Protein AF-A0A2N5Y2S4-F1 (afdb_monomer_lite)

Sequence (162 aa):
MVWESKPMGKRLGNALLLFVLGATTNAGAQYDIETRLATCATLDWSDAVHQSYPDIDEVCQGVYEKDGVLYAQVQVEVIRVVGNRLTIRTVHRDGSTGHQASVRTSSNWRVTIEGRQYPVGELVGGQILTVYVPEDRFVFAREGVAGKNAGGDAAEQSAVEQ

Organism: NCBI:txid1905677

Structure (mmCIF, N/CA/C/O backbone):
data_AF-A0A2N5Y2S4-F1
#
_entry.id   AF-A0A2N5Y2S4-F1
#
loop_
_atom_site.group_PDB
_atom_site.id
_atom_site.type_symbol
_atom_site.label_atom_id
_atom_site.label_alt_id
_atom_site.label_comp_id
_atom_site.label_asym_id
_atom_site.label_entity_id
_atom_site.label_seq_id
_atom_site.pdbx_PDB_ins_code
_atom_site.Cartn_x
_atom_site.Cartn_y
_atom_site.Cartn_z
_atom_site.occupancy
_atom_site.B_iso_or_equiv
_atom_site.auth_seq_id
_atom_site.auth_comp_id
_atom_site.auth_asym_id
_atom_site.auth_atom_id
_atom_site.pdbx_PDB_model_num
ATOM 1 N N . MET A 1 1 ? 53.533 -4.554 46.041 1.00 45.91 1 MET A N 1
ATOM 2 C CA . MET A 1 1 ? 54.015 -5.826 46.614 1.00 45.91 1 MET A CA 1
ATOM 3 C C . MET A 1 1 ? 54.920 -6.472 45.585 1.00 45.91 1 MET A C 1
ATOM 5 O O . MET A 1 1 ? 54.468 -6.753 44.486 1.00 45.91 1 MET A O 1
ATOM 9 N N . VAL A 1 2 ? 56.204 -6.573 45.919 1.00 51.06 2 VAL A N 1
ATOM 10 C CA . VAL A 1 2 ? 57.234 -7.312 45.181 1.00 51.06 2 VAL A CA 1
ATOM 11 C C . VAL A 1 2 ? 57.273 -8.718 45.772 1.00 51.06 2 VAL A C 1
ATOM 13 O O . VAL A 1 2 ? 57.348 -8.841 46.992 1.00 51.06 2 VAL A O 1
ATOM 16 N N . TRP A 1 3 ? 57.208 -9.743 44.925 1.00 38.22 3 TRP A N 1
ATOM 17 C CA . TRP A 1 3 ? 57.622 -11.119 45.230 1.00 38.22 3 TRP A CA 1
ATOM 18 C C . TRP A 1 3 ? 57.752 -11.849 43.882 1.00 38.22 3 TRP A C 1
ATOM 20 O O . TRP A 1 3 ? 56.764 -12.012 43.177 1.00 38.22 3 TRP A O 1
ATOM 30 N N . GLU A 1 4 ? 58.934 -11.952 43.279 1.00 43.78 4 GLU A N 1
ATOM 31 C CA . GLU A 1 4 ? 60.097 -12.793 43.606 1.00 43.78 4 GLU A CA 1
ATOM 32 C C . GLU A 1 4 ? 59.889 -14.273 43.230 1.00 43.78 4 GLU A C 1
ATOM 34 O O . GLU A 1 4 ? 59.249 -15.062 43.914 1.00 43.78 4 GLU A O 1
ATOM 39 N N . SER A 1 5 ? 60.436 -14.612 42.061 1.00 65.19 5 SER A N 1
ATOM 40 C CA . SER A 1 5 ? 60.569 -15.940 41.458 1.00 65.19 5 SER A CA 1
ATOM 41 C C . SER A 1 5 ? 61.670 -16.772 42.116 1.00 65.19 5 SER A C 1
ATOM 43 O O . SER A 1 5 ? 62.711 -16.192 42.428 1.00 65.19 5 SER A O 1
ATOM 45 N N . LYS A 1 6 ? 61.528 -18.112 42.173 1.00 58.03 6 LYS A N 1
ATOM 46 C CA . LYS A 1 6 ? 62.642 -19.101 42.178 1.00 58.03 6 LYS A CA 1
ATOM 47 C C . LYS A 1 6 ? 62.145 -20.573 42.063 1.00 58.03 6 LYS A C 1
ATOM 49 O O . LYS A 1 6 ? 60.938 -20.777 42.117 1.00 58.03 6 LYS A O 1
ATOM 54 N N . PRO A 1 7 ? 63.019 -21.575 41.782 1.00 68.25 7 PRO A N 1
ATOM 55 C CA . PRO A 1 7 ? 62.937 -22.411 40.570 1.00 68.25 7 PRO A CA 1
ATOM 56 C C . PRO A 1 7 ? 63.130 -23.933 40.851 1.00 68.25 7 PRO A C 1
ATOM 58 O O . PRO A 1 7 ? 63.002 -24.368 41.987 1.00 68.25 7 PRO A O 1
ATOM 61 N N . MET A 1 8 ? 63.571 -24.685 39.822 1.00 46.84 8 MET A N 1
ATOM 62 C CA . MET A 1 8 ? 64.126 -26.067 39.795 1.00 46.84 8 MET A CA 1
ATOM 63 C C . MET A 1 8 ? 63.114 -27.198 39.526 1.00 46.84 8 MET A C 1
ATOM 65 O O . MET A 1 8 ? 62.037 -27.221 40.086 1.00 46.84 8 MET A O 1
ATOM 69 N N . GLY A 1 9 ? 63.400 -28.199 38.685 1.00 48.09 9 GLY A N 1
ATOM 70 C CA . GLY A 1 9 ? 64.622 -28.491 37.943 1.00 48.09 9 GLY A CA 1
ATOM 71 C C . GLY A 1 9 ? 64.502 -29.747 37.061 1.00 48.09 9 GLY A C 1
ATOM 72 O O . GLY A 1 9 ? 63.777 -30.679 37.376 1.00 48.09 9 GLY A O 1
ATOM 73 N N . LYS A 1 10 ? 65.251 -29.703 35.950 1.00 54.72 10 LYS A N 1
ATOM 74 C CA . LYS A 1 10 ? 65.977 -30.753 35.198 1.00 54.72 10 LYS A CA 1
ATOM 75 C C . LYS A 1 10 ? 65.550 -32.230 35.330 1.00 54.72 10 LYS A C 1
ATOM 77 O O . LYS A 1 10 ? 65.681 -32.802 36.406 1.00 54.72 10 LYS A O 1
ATOM 82 N N . ARG A 1 11 ? 65.377 -32.890 34.170 1.00 49.44 11 ARG A N 1
ATOM 83 C CA . ARG A 1 11 ? 66.186 -34.024 33.624 1.00 49.44 11 ARG A CA 1
ATOM 84 C C . ARG A 1 11 ? 65.518 -34.517 32.320 1.00 49.44 11 ARG A C 1
ATOM 86 O O . ARG A 1 11 ? 64.322 -34.743 32.306 1.00 49.44 11 ARG A O 1
ATOM 93 N N . LEU A 1 12 ? 66.179 -34.402 31.163 1.00 53.75 12 LEU A N 1
ATOM 94 C CA . LEU A 1 12 ? 66.982 -35.455 30.507 1.00 53.75 12 LEU A CA 1
ATOM 95 C C . LEU A 1 12 ? 66.202 -36.760 30.279 1.00 53.75 12 LEU A C 1
ATOM 97 O O . LEU A 1 12 ? 66.004 -37.530 31.210 1.00 53.75 12 LEU A O 1
ATOM 101 N N . GLY A 1 13 ? 65.832 -37.021 29.023 1.00 47.19 13 GLY A N 1
ATOM 102 C CA . GLY A 1 13 ? 65.205 -38.274 28.607 1.00 47.19 13 GLY A CA 1
ATOM 103 C C . GLY A 1 13 ? 64.938 -38.297 27.107 1.00 47.19 13 GLY A C 1
ATOM 104 O O . GLY A 1 13 ? 63.882 -37.890 26.648 1.00 47.19 13 GLY A O 1
ATOM 105 N N . ASN A 1 14 ? 65.947 -38.727 26.362 1.00 48.34 14 ASN A N 1
ATOM 106 C CA . ASN A 1 14 ? 65.979 -38.892 24.917 1.00 48.34 14 ASN A CA 1
ATOM 107 C C . ASN A 1 14 ? 64.951 -39.954 24.469 1.00 48.34 14 ASN A C 1
ATOM 109 O O . ASN A 1 14 ? 65.102 -41.119 24.829 1.00 48.34 14 ASN A O 1
ATOM 113 N N . ALA A 1 15 ? 63.942 -39.586 23.678 1.00 52.00 15 ALA A N 1
ATOM 114 C CA . ALA A 1 15 ? 63.114 -40.547 22.948 1.00 52.00 15 ALA A CA 1
ATOM 115 C C . ALA A 1 15 ? 62.655 -39.932 21.623 1.00 52.00 15 ALA A C 1
ATOM 117 O O . ALA A 1 15 ? 61.725 -39.133 21.547 1.00 52.00 15 ALA A O 1
ATOM 118 N N . LEU A 1 16 ? 63.386 -40.316 20.583 1.00 54.50 16 LEU A N 1
ATOM 119 C CA . LEU A 1 16 ? 63.055 -40.151 19.182 1.00 54.50 16 LEU A CA 1
ATOM 120 C C . LEU A 1 16 ? 61.689 -40.812 18.915 1.00 54.50 16 LEU A C 1
ATOM 122 O O . LEU A 1 16 ? 61.594 -42.035 18.864 1.00 54.50 16 LEU A O 1
ATOM 126 N N . LEU A 1 17 ? 60.637 -40.015 18.746 1.00 50.56 17 LEU A N 1
ATOM 127 C CA . LEU A 1 17 ? 59.364 -40.463 18.184 1.00 50.56 17 LEU A CA 1
ATOM 128 C C . LEU A 1 17 ? 59.015 -39.527 17.028 1.00 50.56 17 LEU A C 1
ATOM 130 O O . LEU A 1 17 ? 58.491 -38.431 17.209 1.00 50.56 17 LEU A O 1
ATOM 134 N N . LEU A 1 18 ? 59.383 -39.980 15.828 1.00 54.78 18 LEU A N 1
ATOM 135 C CA . LEU A 1 18 ? 58.898 -39.487 14.543 1.00 54.78 18 LEU A CA 1
ATOM 136 C C . LEU A 1 18 ? 57.371 -39.641 14.507 1.00 54.78 18 LEU A C 1
ATOM 138 O O . LEU A 1 18 ? 56.854 -40.678 14.102 1.00 54.78 18 LEU A O 1
ATOM 142 N N . PHE A 1 19 ? 56.646 -38.610 14.935 1.00 47.69 19 PHE A N 1
ATOM 143 C CA . PHE A 1 19 ? 55.249 -38.441 14.557 1.00 47.69 19 PHE A CA 1
ATOM 144 C C . PHE A 1 19 ? 55.227 -37.684 13.232 1.00 47.69 19 PHE A C 1
ATOM 146 O O . PHE A 1 19 ? 55.530 -36.493 13.168 1.00 47.69 19 PHE A O 1
ATOM 153 N N . VAL A 1 20 ? 54.917 -38.408 12.158 1.00 54.00 20 VAL A N 1
ATOM 154 C CA .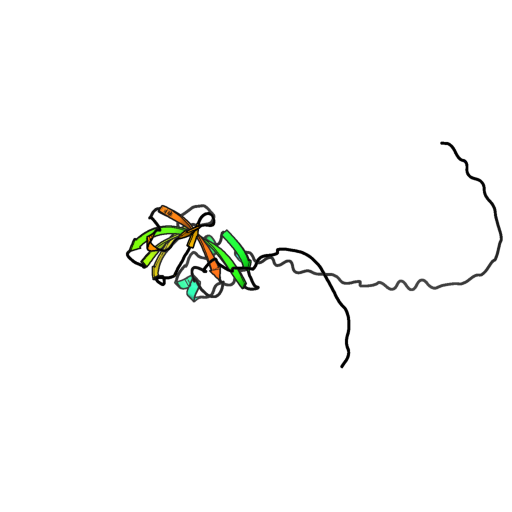 VAL A 1 20 ? 54.557 -37.827 10.865 1.00 54.00 20 VAL A CA 1
ATOM 155 C C . VAL A 1 20 ? 53.410 -36.851 11.126 1.00 54.00 20 VAL A C 1
ATOM 157 O O . VAL A 1 20 ? 52.315 -37.277 11.493 1.00 54.00 20 VAL A O 1
ATOM 160 N N . LEU A 1 21 ? 53.654 -35.544 10.967 1.00 55.53 21 LEU A N 1
ATOM 161 C CA . LEU A 1 21 ? 52.575 -34.572 10.834 1.00 55.53 21 LEU A CA 1
ATOM 162 C C . LEU A 1 21 ? 51.866 -34.882 9.516 1.00 55.53 21 LEU A C 1
ATOM 164 O O . LEU A 1 21 ? 52.205 -34.346 8.463 1.00 55.53 21 LEU A O 1
ATOM 168 N N . GLY A 1 22 ? 50.883 -35.777 9.570 1.00 46.44 22 GLY A N 1
ATOM 169 C CA . GLY A 1 22 ? 49.802 -35.752 8.607 1.00 46.44 22 GLY A CA 1
ATOM 170 C C . GLY A 1 22 ? 49.129 -34.401 8.776 1.00 46.44 22 GLY A C 1
ATOM 171 O O . GLY A 1 22 ? 48.377 -34.202 9.726 1.00 46.44 22 GLY A O 1
ATOM 172 N N . ALA A 1 23 ? 49.445 -33.451 7.897 1.00 52.22 23 ALA A N 1
ATOM 173 C CA . ALA A 1 23 ? 48.623 -32.273 7.713 1.00 52.22 23 ALA A CA 1
ATOM 174 C C . ALA A 1 23 ? 47.272 -32.775 7.196 1.00 52.22 23 ALA A C 1
ATOM 176 O O . ALA A 1 23 ? 47.047 -32.872 5.993 1.00 52.22 23 ALA A O 1
ATOM 177 N N . THR A 1 24 ? 46.374 -33.160 8.103 1.00 52.47 24 THR A N 1
ATOM 178 C CA . THR A 1 24 ? 44.960 -33.207 7.772 1.00 52.47 24 THR A CA 1
ATOM 179 C C . THR A 1 24 ? 44.591 -31.760 7.511 1.00 52.47 24 THR A C 1
ATOM 181 O O . THR A 1 24 ? 44.386 -30.977 8.440 1.00 52.47 24 THR A O 1
ATOM 184 N N . THR A 1 25 ? 44.593 -31.380 6.235 1.00 51.12 25 THR A N 1
ATOM 185 C CA . THR A 1 25 ? 43.847 -30.225 5.762 1.00 51.12 25 THR A CA 1
ATOM 186 C C . THR A 1 25 ? 42.409 -30.488 6.170 1.00 51.12 25 THR A C 1
ATOM 188 O O . THR A 1 25 ? 41.657 -31.157 5.463 1.00 51.12 25 THR A O 1
ATOM 191 N N . ASN A 1 26 ? 42.041 -30.034 7.364 1.00 54.88 26 ASN A N 1
ATOM 192 C CA . ASN A 1 26 ? 40.652 -29.845 7.698 1.00 54.88 26 ASN A CA 1
ATOM 193 C C . ASN A 1 26 ? 40.160 -28.819 6.681 1.00 54.88 26 ASN A C 1
ATOM 195 O O . ASN A 1 26 ? 40.366 -27.618 6.843 1.00 54.88 26 ASN A O 1
ATOM 199 N N . ALA A 1 27 ? 39.540 -29.315 5.612 1.00 58.56 27 ALA A N 1
ATOM 200 C CA . ALA A 1 27 ? 38.514 -28.597 4.882 1.00 58.56 27 ALA A CA 1
ATOM 201 C C . ALA A 1 27 ? 37.348 -28.396 5.863 1.00 58.56 27 ALA A C 1
ATOM 203 O O . ALA A 1 27 ? 36.323 -29.069 5.813 1.00 58.56 27 ALA A O 1
ATOM 204 N N . GLY A 1 28 ? 37.574 -27.542 6.860 1.00 49.53 28 GLY A N 1
ATOM 205 C CA . GLY A 1 28 ? 36.570 -27.108 7.806 1.00 49.53 28 GLY A CA 1
ATOM 206 C C . GLY A 1 28 ? 35.715 -26.077 7.100 1.00 49.53 28 GLY A C 1
ATOM 207 O O . GLY A 1 28 ? 36.114 -24.923 7.023 1.00 49.53 28 GLY A O 1
ATOM 208 N N . ALA A 1 29 ? 34.601 -26.552 6.541 1.00 49.03 29 ALA A N 1
ATOM 209 C CA . ALA A 1 29 ? 33.394 -25.811 6.190 1.00 49.03 29 ALA A CA 1
ATOM 210 C C . ALA A 1 29 ? 33.612 -24.357 5.725 1.00 49.03 29 ALA A C 1
ATOM 212 O O . ALA A 1 29 ? 33.644 -23.425 6.530 1.00 49.03 29 ALA A O 1
ATOM 213 N N . GLN A 1 30 ? 33.642 -24.148 4.405 1.00 47.22 30 GLN A N 1
ATOM 214 C CA . GLN A 1 30 ? 33.169 -22.880 3.850 1.00 47.22 30 GLN A CA 1
ATOM 215 C C . GLN A 1 30 ? 31.682 -22.763 4.198 1.00 47.22 30 GLN A C 1
ATOM 217 O O . GLN A 1 30 ? 30.826 -23.331 3.526 1.00 47.22 30 GLN A O 1
ATOM 222 N N . TYR A 1 31 ? 31.387 -22.069 5.292 1.00 45.03 31 TYR A N 1
ATOM 223 C CA . TYR A 1 31 ? 30.066 -21.521 5.552 1.00 45.03 31 TYR A CA 1
ATOM 224 C C . TYR A 1 31 ? 29.830 -20.407 4.526 1.00 45.03 31 TYR A C 1
ATOM 226 O O . TYR A 1 31 ? 30.155 -19.251 4.779 1.00 45.03 31 TYR A O 1
ATOM 234 N N . ASP A 1 32 ? 29.308 -20.753 3.350 1.00 49.56 32 ASP A N 1
ATOM 235 C CA . ASP A 1 32 ? 28.706 -19.774 2.442 1.00 49.56 32 ASP A CA 1
ATOM 236 C C . ASP A 1 32 ? 27.283 -19.498 2.946 1.00 49.56 32 ASP A C 1
ATOM 238 O O . ASP A 1 32 ? 26.295 -20.014 2.433 1.00 49.56 32 ASP A O 1
ATOM 242 N N . ILE A 1 33 ? 27.186 -18.774 4.066 1.00 52.44 33 ILE A N 1
ATOM 243 C CA . ILE A 1 33 ? 25.911 -18.265 4.574 1.00 52.44 33 ILE A CA 1
ATOM 244 C C . ILE A 1 33 ? 25.603 -17.000 3.774 1.00 52.44 33 ILE A C 1
ATOM 246 O O . ILE A 1 33 ? 25.904 -15.877 4.176 1.00 52.44 33 ILE A O 1
ATOM 250 N N . GLU A 1 34 ? 25.030 -17.188 2.589 1.00 49.25 34 GLU A N 1
ATOM 251 C CA . GLU A 1 34 ? 23.575 -17.100 2.467 1.00 49.25 34 GLU A CA 1
ATOM 252 C C . GLU A 1 34 ? 22.927 -16.064 3.399 1.00 49.25 34 GLU A C 1
ATOM 254 O O . GLU A 1 34 ? 21.960 -16.334 4.096 1.00 49.25 34 GLU A O 1
ATOM 259 N N . THR A 1 35 ? 23.445 -14.837 3.407 1.00 51.09 35 THR A N 1
ATOM 260 C CA . THR A 1 35 ? 22.663 -13.688 3.859 1.00 51.09 35 THR A CA 1
ATOM 261 C C . THR A 1 35 ? 22.041 -13.063 2.617 1.00 51.09 35 THR A C 1
ATOM 263 O O . THR A 1 35 ? 22.299 -11.909 2.281 1.00 51.09 35 THR A O 1
ATOM 266 N N . ARG A 1 36 ? 21.225 -13.838 1.883 1.00 56.56 36 ARG A N 1
ATOM 267 C CA . ARG A 1 36 ? 20.243 -13.242 0.969 1.00 56.56 36 ARG A CA 1
ATOM 268 C C . ARG A 1 36 ? 19.175 -12.600 1.850 1.00 56.56 36 ARG A C 1
ATOM 270 O O . ARG A 1 36 ? 18.101 -13.158 2.036 1.00 56.56 36 ARG A O 1
ATOM 277 N N . LEU A 1 37 ? 19.512 -11.472 2.476 1.00 62.50 37 LEU A N 1
ATOM 278 C CA . LEU A 1 37 ? 18.516 -10.647 3.141 1.00 62.50 37 LEU A CA 1
ATOM 279 C C . LEU A 1 37 ? 17.475 -10.323 2.081 1.00 62.50 37 LEU A C 1
ATOM 281 O O . LEU A 1 37 ? 17.833 -9.816 1.015 1.00 62.50 37 LEU A O 1
ATOM 285 N N . ALA A 1 38 ? 16.219 -10.668 2.346 1.00 74.00 38 ALA A N 1
ATOM 286 C CA . ALA A 1 38 ? 15.143 -10.286 1.458 1.00 74.00 38 ALA A CA 1
ATOM 287 C C . ALA A 1 38 ? 15.185 -8.758 1.320 1.00 74.00 38 ALA A C 1
ATOM 289 O O . ALA A 1 38 ? 15.131 -8.019 2.303 1.00 74.00 38 ALA A O 1
ATOM 290 N N . THR A 1 39 ? 15.366 -8.287 0.095 1.00 83.88 39 THR A N 1
ATOM 291 C CA . THR A 1 39 ? 15.310 -6.872 -0.258 1.00 83.88 39 THR A CA 1
ATOM 292 C C . THR A 1 39 ? 14.201 -6.678 -1.274 1.00 83.88 39 THR A C 1
ATOM 294 O O . THR A 1 39 ? 13.763 -7.629 -1.915 1.00 83.88 39 THR A O 1
ATOM 297 N N . CYS A 1 40 ? 13.778 -5.434 -1.480 1.00 84.94 40 CYS A N 1
ATOM 298 C CA . CYS A 1 40 ? 12.805 -5.121 -2.522 1.00 84.94 40 CYS A CA 1
ATOM 299 C C . CYS A 1 40 ? 13.237 -5.613 -3.913 1.00 84.94 40 CYS A C 1
ATOM 301 O O . CYS A 1 40 ? 12.387 -5.931 -4.726 1.00 84.94 40 CYS A O 1
ATOM 303 N N . ALA A 1 41 ? 14.547 -5.704 -4.176 1.00 82.75 41 ALA A N 1
ATOM 304 C CA . ALA A 1 41 ? 15.083 -6.178 -5.451 1.00 82.75 41 ALA A CA 1
ATOM 305 C C . ALA A 1 41 ? 15.055 -7.709 -5.607 1.00 82.75 41 ALA A C 1
ATOM 307 O O . ALA A 1 41 ? 15.277 -8.207 -6.705 1.00 82.75 41 ALA A O 1
ATOM 308 N N . THR A 1 42 ? 14.849 -8.453 -4.517 1.00 80.44 42 THR A N 1
ATOM 309 C CA . THR A 1 42 ? 14.805 -9.924 -4.524 1.00 80.44 42 THR A CA 1
ATOM 310 C C . THR A 1 42 ? 13.397 -10.470 -4.316 1.00 80.44 42 THR A C 1
ATOM 312 O O . THR A 1 42 ? 13.243 -11.685 -4.259 1.00 80.44 42 THR A O 1
ATOM 315 N N . LEU A 1 43 ? 12.398 -9.602 -4.128 1.00 80.69 43 LEU A N 1
ATOM 316 C CA . LEU A 1 43 ? 11.005 -10.025 -4.057 1.00 80.69 43 LEU A CA 1
ATOM 317 C C . LEU A 1 43 ? 10.522 -10.402 -5.455 1.00 80.69 43 LEU A C 1
ATOM 319 O O . LEU A 1 43 ? 10.693 -9.634 -6.399 1.00 80.69 43 LEU A O 1
ATOM 323 N N . ASP A 1 44 ? 9.923 -11.582 -5.561 1.00 83.25 44 ASP A N 1
ATOM 324 C CA . ASP A 1 44 ? 9.289 -12.063 -6.783 1.00 83.25 44 ASP A CA 1
ATOM 325 C C . ASP A 1 44 ? 7.786 -11.798 -6.685 1.00 83.25 44 ASP A C 1
ATOM 327 O O . ASP A 1 44 ? 7.042 -12.512 -6.007 1.00 83.25 44 ASP A O 1
ATOM 331 N N . TRP A 1 45 ? 7.344 -10.693 -7.278 1.00 83.25 45 TRP A N 1
ATOM 332 C CA . TRP A 1 45 ? 5.949 -10.281 -7.219 1.00 83.25 45 TRP A CA 1
ATOM 333 C C . TRP A 1 45 ? 5.090 -11.124 -8.152 1.00 83.25 45 TRP A C 1
ATOM 335 O O . TRP A 1 45 ? 5.415 -11.330 -9.318 1.00 83.25 45 TRP A O 1
ATOM 345 N N . SER A 1 46 ? 3.920 -11.548 -7.674 1.00 84.38 46 SER A N 1
ATOM 346 C CA . SER A 1 46 ? 2.963 -12.216 -8.559 1.00 84.38 46 SER A CA 1
ATOM 347 C C . SER A 1 46 ? 2.476 -11.292 -9.687 1.00 84.38 46 SER A C 1
ATOM 349 O O . SER A 1 46 ? 2.267 -10.092 -9.487 1.00 84.38 46 SER A O 1
ATOM 351 N N . ASP A 1 47 ? 2.162 -11.871 -10.850 1.00 86.25 47 ASP A N 1
ATOM 352 C CA . ASP A 1 47 ? 1.580 -11.142 -11.990 1.00 86.25 47 ASP A CA 1
ATOM 353 C C . ASP A 1 47 ? 0.335 -10.327 -11.602 1.00 86.25 47 ASP A C 1
ATOM 355 O O . ASP A 1 47 ? 0.098 -9.237 -12.121 1.00 86.25 47 ASP A O 1
ATOM 359 N N . ALA A 1 48 ? -0.471 -10.837 -10.665 1.00 84.12 48 ALA A N 1
ATOM 360 C CA . ALA A 1 48 ? -1.664 -10.152 -10.176 1.00 84.12 48 ALA A CA 1
ATOM 361 C C . ALA A 1 48 ? -1.332 -8.838 -9.447 1.00 84.12 48 ALA A C 1
ATOM 363 O O . ALA A 1 48 ? -2.089 -7.864 -9.552 1.00 84.12 48 ALA A O 1
ATOM 364 N N . VAL A 1 49 ? -0.205 -8.800 -8.726 1.00 83.50 49 VAL A N 1
ATOM 365 C CA . VAL A 1 49 ? 0.296 -7.585 -8.074 1.00 83.50 49 VAL A CA 1
ATOM 366 C C . VAL A 1 49 ? 0.775 -6.598 -9.131 1.00 83.50 49 VAL A C 1
ATOM 368 O O . VAL A 1 49 ? 0.279 -5.476 -9.126 1.00 83.50 49 VAL A O 1
ATOM 371 N N . HIS A 1 50 ? 1.607 -7.012 -10.092 1.00 86.94 50 HIS A N 1
ATOM 372 C CA . HIS A 1 50 ? 2.060 -6.129 -11.177 1.00 86.94 50 HIS A CA 1
ATOM 373 C C . HIS A 1 50 ? 0.910 -5.566 -12.025 1.00 86.94 50 HIS A C 1
ATOM 375 O O . HIS A 1 50 ? 0.929 -4.399 -12.408 1.00 86.94 50 HIS A O 1
ATOM 381 N N . GLN A 1 51 ? -0.131 -6.355 -12.295 1.00 86.75 51 GLN A N 1
ATOM 382 C CA . GLN A 1 51 ? -1.302 -5.877 -13.040 1.00 86.75 51 GLN A CA 1
ATOM 383 C C . GLN A 1 51 ? -2.101 -4.818 -12.274 1.00 86.75 51 GLN A C 1
ATOM 385 O O . GLN A 1 51 ? -2.653 -3.899 -12.879 1.00 86.75 51 GLN A O 1
ATOM 390 N N . SER A 1 52 ? -2.189 -4.959 -10.951 1.00 82.88 52 SER A N 1
ATOM 391 C CA . SER A 1 52 ? -2.942 -4.037 -10.093 1.00 82.88 52 SER A CA 1
ATOM 392 C C . SER A 1 52 ? -2.119 -2.813 -9.681 1.00 82.88 52 SER A C 1
ATOM 394 O O . SER A 1 52 ? -2.685 -1.757 -9.410 1.00 82.88 52 SER A O 1
ATOM 396 N N . TYR A 1 53 ? -0.797 -2.972 -9.624 1.00 86.75 53 TYR A N 1
ATOM 397 C CA . TYR A 1 53 ? 0.189 -2.004 -9.157 1.00 86.75 53 TYR A CA 1
ATOM 398 C C . TYR A 1 53 ? 1.438 -2.121 -10.043 1.00 86.75 53 TYR A C 1
ATOM 400 O O . TYR A 1 53 ? 2.398 -2.804 -9.682 1.00 86.75 53 TYR A O 1
ATOM 408 N N . PRO A 1 54 ? 1.422 -1.489 -11.228 1.00 88.69 54 PRO A N 1
ATOM 409 C CA . PRO A 1 54 ? 2.515 -1.602 -12.193 1.00 88.69 54 PRO A CA 1
ATOM 410 C C . PRO A 1 54 ? 3.818 -0.956 -11.713 1.00 88.69 54 PRO A C 1
ATOM 412 O O . PRO A 1 54 ? 4.853 -1.191 -12.318 1.00 88.69 54 PRO A O 1
ATOM 415 N N . ASP A 1 55 ? 3.761 -0.155 -10.648 1.00 90.94 55 ASP A N 1
ATOM 416 C CA . ASP A 1 55 ? 4.883 0.546 -10.029 1.00 90.94 55 ASP A CA 1
ATOM 417 C C . ASP A 1 55 ? 5.322 -0.074 -8.684 1.00 90.94 55 ASP A C 1
ATOM 419 O O . ASP A 1 55 ? 5.857 0.611 -7.807 1.00 90.94 55 ASP A O 1
ATOM 423 N N . ILE A 1 56 ? 5.025 -1.363 -8.462 1.00 87.56 56 ILE A N 1
ATOM 424 C CA . ILE A 1 56 ? 5.288 -2.034 -7.178 1.00 87.56 56 ILE A CA 1
ATOM 425 C C . ILE A 1 56 ? 6.793 -2.077 -6.824 1.00 87.56 56 ILE A C 1
ATOM 427 O O . ILE A 1 56 ? 7.168 -2.003 -5.648 1.00 87.56 56 ILE A O 1
ATOM 431 N N . ASP A 1 57 ? 7.662 -2.120 -7.834 1.00 88.69 57 ASP A N 1
ATOM 432 C CA . ASP A 1 57 ? 9.118 -2.177 -7.668 1.00 88.69 57 ASP A CA 1
ATOM 433 C C . ASP A 1 57 ? 9.706 -0.822 -7.238 1.00 88.69 57 ASP A C 1
ATOM 435 O O . ASP A 1 57 ? 10.719 -0.743 -6.530 1.00 88.69 57 ASP A O 1
ATOM 439 N N . GLU A 1 58 ? 9.061 0.276 -7.626 1.00 92.19 58 GLU A N 1
ATOM 440 C CA . GLU A 1 58 ? 9.454 1.638 -7.277 1.00 92.19 58 GLU A CA 1
ATOM 441 C C . GLU A 1 58 ? 8.974 2.056 -5.882 1.00 92.19 58 GLU A C 1
ATOM 443 O O . GLU A 1 58 ? 9.590 2.928 -5.257 1.00 92.19 58 GLU A O 1
ATOM 448 N N . VAL A 1 59 ? 7.911 1.428 -5.368 1.00 92.44 59 VAL A N 1
ATOM 449 C CA . VAL A 1 59 ? 7.245 1.814 -4.106 1.00 92.44 59 VAL A CA 1
ATOM 450 C C . VAL A 1 59 ? 7.691 1.000 -2.896 1.00 92.44 59 VAL A C 1
ATOM 452 O O . VAL A 1 59 ? 7.456 1.430 -1.762 1.00 92.44 59 VAL A O 1
ATOM 455 N N . CYS A 1 60 ? 8.322 -0.159 -3.105 1.00 91.19 60 CYS A N 1
ATOM 456 C CA . CYS A 1 60 ? 8.862 -0.972 -2.019 1.00 91.19 60 CYS A CA 1
ATOM 457 C C . CYS A 1 60 ? 9.999 -0.228 -1.305 1.00 91.19 60 CYS A C 1
ATOM 459 O O . CYS A 1 60 ? 11.046 0.053 -1.885 1.00 91.19 60 CYS A O 1
ATOM 461 N N . GLN A 1 61 ? 9.785 0.083 -0.028 1.00 90.88 61 GLN A N 1
ATOM 462 C CA . GLN A 1 61 ? 10.714 0.808 0.844 1.00 90.88 61 GLN A CA 1
ATOM 463 C C . GLN A 1 61 ? 11.651 -0.139 1.605 1.00 90.88 61 GLN A C 1
ATOM 465 O O . GLN A 1 61 ? 12.759 0.238 1.978 1.00 90.88 61 GLN A O 1
ATOM 470 N N . GLY A 1 62 ? 11.218 -1.379 1.825 1.00 88.56 62 GLY A N 1
ATOM 471 C CA . GLY A 1 62 ? 11.986 -2.407 2.516 1.00 88.56 62 GLY A CA 1
ATOM 472 C C . GLY A 1 62 ? 11.216 -3.717 2.603 1.00 88.56 62 GLY A C 1
ATOM 473 O O . GLY A 1 62 ? 10.055 -3.789 2.205 1.00 88.56 62 GLY A O 1
ATOM 474 N N . VAL A 1 63 ? 11.858 -4.748 3.148 1.00 87.88 63 VAL A N 1
ATOM 475 C CA . VAL A 1 63 ? 11.225 -6.046 3.413 1.00 87.88 63 VAL A CA 1
ATOM 476 C C . VAL A 1 63 ? 11.330 -6.354 4.897 1.00 87.88 63 VAL A C 1
ATOM 478 O O . VAL A 1 63 ? 12.348 -6.080 5.532 1.00 87.88 63 VAL A O 1
ATOM 481 N N . TYR A 1 64 ? 10.257 -6.901 5.448 1.00 83.19 64 TYR A N 1
ATOM 482 C CA . TYR A 1 64 ? 10.132 -7.287 6.839 1.00 83.19 64 TYR A CA 1
ATOM 483 C C . TYR A 1 64 ? 9.625 -8.722 6.923 1.00 83.19 64 TYR A C 1
ATOM 485 O O . TYR A 1 64 ? 8.632 -9.065 6.287 1.00 83.19 64 TYR A O 1
ATOM 493 N N . GLU A 1 65 ? 10.285 -9.557 7.717 1.00 81.56 65 GLU A N 1
ATOM 494 C CA . GLU A 1 65 ? 9.809 -10.907 8.005 1.00 81.56 65 GLU A CA 1
ATOM 495 C C . GLU A 1 65 ? 8.998 -10.907 9.301 1.00 81.56 65 GLU A C 1
ATOM 497 O O . GLU A 1 65 ? 9.427 -10.365 10.323 1.00 81.56 65 GLU A O 1
ATOM 502 N N . LYS A 1 66 ? 7.828 -11.544 9.267 1.00 78.31 66 LYS A N 1
ATOM 503 C CA . LYS A 1 66 ? 6.990 -11.756 10.442 1.00 78.31 66 LYS A CA 1
ATOM 504 C C . LYS A 1 66 ? 6.368 -13.137 10.402 1.00 78.31 66 LYS A C 1
ATOM 506 O O . LYS A 1 66 ? 5.695 -13.474 9.434 1.00 78.31 66 LYS A O 1
ATOM 511 N N . ASP A 1 67 ? 6.570 -13.909 11.466 1.00 82.25 67 ASP A N 1
ATOM 512 C CA . ASP A 1 67 ? 6.043 -15.273 11.591 1.00 82.25 67 ASP A CA 1
ATOM 513 C C . ASP A 1 67 ? 6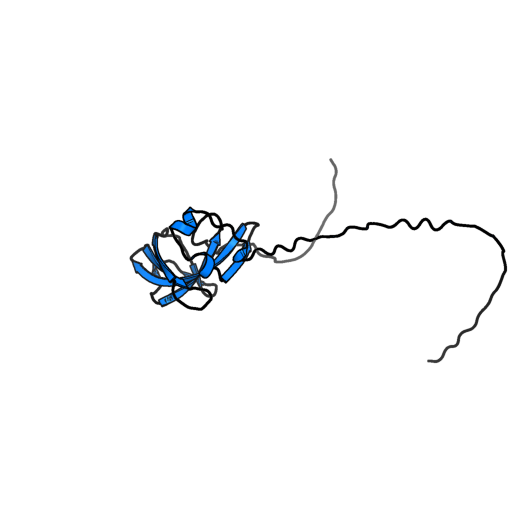.425 -16.169 10.386 1.00 82.25 67 ASP A C 1
ATOM 515 O O . ASP A 1 67 ? 5.645 -17.016 9.957 1.00 82.25 67 ASP A O 1
ATOM 519 N N . GLY A 1 68 ? 7.620 -15.953 9.813 1.00 81.00 68 GLY A N 1
ATOM 520 C CA . GLY A 1 68 ? 8.117 -16.662 8.627 1.00 81.00 68 GLY A CA 1
ATOM 521 C C . GLY A 1 68 ? 7.514 -16.209 7.290 1.00 81.00 68 GLY A C 1
ATOM 522 O O . GLY A 1 68 ? 7.746 -16.858 6.275 1.00 81.00 68 GLY A O 1
ATOM 523 N N . VAL A 1 69 ? 6.735 -15.121 7.271 1.00 80.12 69 VAL A N 1
ATOM 524 C CA . VAL A 1 69 ? 6.160 -14.527 6.056 1.00 80.12 69 VAL A CA 1
ATOM 525 C C . VAL A 1 69 ? 6.874 -13.216 5.741 1.00 80.12 69 VAL A C 1
ATOM 527 O O . VAL A 1 69 ? 7.007 -12.351 6.611 1.00 80.12 69 VAL A O 1
ATOM 530 N N . LEU A 1 70 ? 7.320 -13.062 4.494 1.00 83.00 70 LEU A N 1
ATOM 531 C CA . LEU A 1 70 ? 7.923 -11.828 4.003 1.00 83.00 70 LEU A CA 1
ATOM 532 C C . LEU A 1 70 ? 6.843 -10.814 3.620 1.00 83.00 70 LEU A C 1
ATOM 534 O O . LEU A 1 70 ? 5.881 -11.120 2.915 1.00 83.00 70 LEU A O 1
ATOM 538 N N . TYR A 1 71 ? 7.037 -9.583 4.076 1.00 84.06 71 TYR A N 1
ATOM 539 C CA . TYR A 1 71 ? 6.199 -8.438 3.772 1.00 84.06 71 TYR A CA 1
ATOM 540 C C . TYR A 1 71 ? 7.050 -7.324 3.182 1.00 84.06 71 TYR A C 1
ATOM 542 O O . TYR A 1 71 ? 8.010 -6.869 3.800 1.00 84.06 71 TYR A O 1
ATOM 550 N N . ALA A 1 72 ? 6.655 -6.812 2.027 1.00 88.31 72 ALA A N 1
ATOM 551 C CA . ALA A 1 72 ? 7.152 -5.548 1.524 1.00 88.31 72 ALA A CA 1
ATOM 552 C C . ALA A 1 72 ? 6.506 -4.389 2.285 1.00 88.31 72 ALA A C 1
ATOM 554 O O . ALA A 1 72 ? 5.281 -4.301 2.402 1.00 88.31 72 ALA A O 1
ATOM 555 N N . GLN A 1 73 ? 7.327 -3.475 2.777 1.00 87.81 73 GLN A N 1
ATOM 556 C CA . GLN A 1 73 ? 6.880 -2.195 3.296 1.00 87.81 73 GLN A CA 1
ATOM 557 C C . GLN A 1 73 ? 6.704 -1.221 2.128 1.00 87.81 73 GLN A C 1
ATOM 559 O O . GLN A 1 73 ? 7.648 -0.980 1.380 1.00 87.81 73 GLN A O 1
ATOM 564 N N . VAL A 1 74 ? 5.523 -0.626 1.989 1.00 90.12 74 VAL A N 1
ATOM 565 C CA . VAL A 1 74 ? 5.220 0.390 0.969 1.00 90.12 74 VAL A CA 1
ATOM 566 C C . VAL A 1 74 ? 4.600 1.624 1.616 1.00 90.12 74 VAL A C 1
ATOM 568 O O . VAL A 1 74 ? 3.981 1.531 2.679 1.00 90.12 74 VAL A O 1
ATOM 571 N N . GLN A 1 75 ? 4.739 2.782 0.974 1.00 91.56 75 GLN A N 1
ATOM 572 C CA . GLN A 1 75 ? 4.052 4.006 1.385 1.00 91.56 75 GLN A CA 1
ATOM 573 C C . GLN A 1 75 ? 2.936 4.357 0.407 1.00 91.56 75 GLN A C 1
ATOM 575 O O . GLN A 1 75 ? 3.090 4.242 -0.810 1.00 91.56 75 GLN A O 1
ATOM 580 N N . VAL A 1 76 ? 1.798 4.790 0.948 1.00 92.25 76 VAL A N 1
ATOM 581 C CA . VAL A 1 76 ? 0.641 5.217 0.157 1.00 92.25 76 VAL A CA 1
ATOM 582 C C . VAL A 1 76 ? 0.027 6.488 0.734 1.00 92.25 76 VAL A C 1
ATOM 584 O O . VAL A 1 76 ? -0.111 6.630 1.945 1.00 92.25 76 VAL A O 1
ATOM 587 N N . GLU A 1 77 ? -0.382 7.402 -0.133 1.00 94.00 77 GLU A N 1
ATOM 588 C CA . GLU A 1 77 ? -1.176 8.578 0.197 1.00 94.00 77 GLU A CA 1
ATOM 589 C C . GLU A 1 77 ? -2.667 8.231 0.131 1.00 94.00 77 GLU A C 1
ATOM 591 O O . GLU A 1 77 ? -3.160 7.709 -0.872 1.00 94.00 77 GLU A O 1
ATOM 596 N N . VAL A 1 78 ? -3.423 8.558 1.176 1.00 94.31 78 VAL A N 1
ATOM 597 C CA . VAL A 1 78 ? -4.885 8.502 1.145 1.00 94.31 78 VAL A CA 1
ATOM 598 C C . VAL A 1 78 ? -5.396 9.667 0.309 1.00 94.31 78 VAL A C 1
ATOM 600 O O . VAL A 1 78 ? -5.295 10.817 0.712 1.00 94.31 78 VAL A O 1
ATOM 603 N N . ILE A 1 79 ? -6.016 9.391 -0.832 1.00 96.69 79 ILE A N 1
ATOM 604 C CA . ILE A 1 79 ? -6.625 10.432 -1.669 1.00 96.69 79 ILE A CA 1
ATOM 605 C C . ILE A 1 79 ? -8.055 10.710 -1.219 1.00 96.69 79 ILE A C 1
ATOM 607 O O . ILE A 1 79 ? -8.499 11.857 -1.163 1.00 96.69 79 ILE A O 1
ATOM 611 N N . ARG A 1 80 ? -8.812 9.648 -0.927 1.00 94.94 80 ARG A N 1
ATOM 612 C CA . ARG A 1 80 ? -10.229 9.766 -0.586 1.00 94.94 80 ARG A CA 1
ATOM 613 C C . ARG A 1 80 ? -10.730 8.555 0.186 1.00 94.94 80 ARG A C 1
ATOM 615 O O . ARG A 1 80 ? -10.371 7.424 -0.125 1.00 94.94 80 ARG A O 1
ATOM 622 N N . VAL A 1 81 ? -11.659 8.796 1.105 1.00 93.44 81 VAL A N 1
ATOM 623 C CA . VAL A 1 81 ? -12.451 7.756 1.768 1.00 93.44 81 VAL A CA 1
ATOM 624 C C . VAL A 1 81 ? -13.929 7.976 1.462 1.00 93.44 81 VAL A C 1
ATOM 626 O O . VAL A 1 81 ? -14.438 9.089 1.593 1.00 93.44 81 VAL A O 1
ATOM 629 N N . VAL A 1 82 ? -14.630 6.924 1.031 1.00 92.62 82 VAL A N 1
ATOM 630 C CA . VAL A 1 82 ? -16.089 6.928 0.838 1.00 92.62 82 VAL A CA 1
ATOM 631 C C . VAL A 1 82 ? -16.671 5.635 1.397 1.00 92.62 82 VAL A C 1
ATOM 633 O O . VAL A 1 82 ? -16.529 4.565 0.801 1.00 92.62 82 VAL A O 1
ATOM 636 N N . GLY A 1 83 ? -17.338 5.718 2.550 1.00 89.94 83 GLY A N 1
ATOM 637 C CA . GLY A 1 83 ? -17.794 4.531 3.276 1.00 89.94 83 GLY A CA 1
ATOM 638 C C . GLY A 1 83 ? -16.609 3.629 3.635 1.00 89.94 83 GLY A C 1
ATOM 639 O O . GLY A 1 83 ? -15.683 4.061 4.309 1.00 89.94 83 GLY A O 1
ATOM 640 N N . ASN A 1 84 ? -16.615 2.387 3.148 1.00 88.50 84 ASN A N 1
ATOM 641 C CA . ASN A 1 84 ? -15.511 1.426 3.284 1.00 88.50 84 ASN A CA 1
ATOM 642 C C . ASN A 1 84 ? -14.660 1.288 2.006 1.00 88.50 84 ASN A C 1
ATOM 644 O O . ASN A 1 84 ? -14.032 0.253 1.776 1.00 88.50 84 ASN A O 1
ATOM 648 N N . ARG A 1 85 ? -14.699 2.283 1.116 1.00 90.88 85 ARG A N 1
ATOM 649 C CA . ARG A 1 85 ? -13.819 2.356 -0.052 1.00 90.88 85 ARG A CA 1
ATOM 650 C C . ARG A 1 85 ? -12.733 3.391 0.212 1.00 90.88 85 ARG A C 1
ATOM 652 O O . ARG A 1 85 ? -13.040 4.554 0.467 1.00 90.88 85 ARG A O 1
ATOM 659 N N . LEU A 1 86 ? -11.489 2.942 0.122 1.00 92.25 86 LEU A N 1
ATOM 660 C CA . LEU A 1 86 ? -10.286 3.743 0.271 1.00 92.25 86 LEU A CA 1
ATOM 661 C C . LEU A 1 86 ? -9.658 3.923 -1.113 1.00 92.25 86 LEU A C 1
ATOM 663 O O . LEU A 1 86 ? -9.347 2.942 -1.785 1.00 92.25 86 LEU A O 1
ATOM 667 N N . THR A 1 87 ? -9.488 5.165 -1.545 1.00 93.50 87 THR A N 1
ATOM 668 C CA . THR A 1 87 ? -8.701 5.501 -2.730 1.00 93.50 87 THR A CA 1
ATOM 669 C C . THR A 1 87 ? -7.333 5.965 -2.270 1.00 93.50 87 THR A C 1
ATOM 671 O O . THR A 1 87 ? -7.235 6.948 -1.534 1.00 93.50 87 THR A O 1
ATOM 674 N N . ILE A 1 88 ? -6.299 5.268 -2.722 1.00 93.50 88 ILE A N 1
ATOM 675 C CA . ILE A 1 88 ? -4.903 5.542 -2.404 1.00 93.50 88 ILE A CA 1
ATOM 676 C C . ILE A 1 88 ? -4.112 5.886 -3.657 1.00 93.50 88 ILE A C 1
ATOM 678 O O . ILE A 1 88 ? -4.488 5.490 -4.761 1.00 93.50 88 ILE A O 1
ATOM 682 N N . ARG A 1 89 ? -2.998 6.579 -3.468 1.00 94.88 89 ARG A N 1
ATOM 683 C CA . ARG A 1 89 ? -1.931 6.718 -4.451 1.00 94.88 89 ARG A CA 1
ATOM 684 C C . ARG A 1 89 ? -0.645 6.171 -3.852 1.00 94.88 89 ARG A C 1
ATOM 686 O O . ARG A 1 89 ? -0.383 6.409 -2.680 1.00 94.88 89 ARG A O 1
ATOM 693 N N . THR A 1 90 ? 0.129 5.415 -4.608 1.00 93.81 90 THR A N 1
ATOM 694 C CA . THR A 1 90 ? 1.430 4.930 -4.144 1.00 93.81 90 THR A CA 1
ATOM 695 C C . THR A 1 90 ? 2.442 6.075 -4.046 1.00 93.81 90 THR A C 1
ATOM 697 O O . THR A 1 90 ? 2.337 7.087 -4.746 1.00 93.81 90 THR A O 1
ATOM 700 N N . VAL A 1 91 ? 3.420 5.923 -3.156 1.00 94.56 91 VAL A N 1
ATOM 701 C CA . VAL A 1 91 ? 4.555 6.840 -3.008 1.00 94.56 91 VAL A CA 1
ATOM 702 C C . VAL A 1 91 ? 5.829 6.066 -3.322 1.00 94.56 91 VAL A C 1
ATOM 704 O O . VAL A 1 91 ? 6.098 5.018 -2.731 1.00 94.56 91 VAL A O 1
ATOM 707 N N . HIS A 1 92 ? 6.587 6.565 -4.292 1.00 95.31 92 HIS A N 1
ATOM 708 C CA . HIS A 1 92 ? 7.843 5.975 -4.745 1.00 95.31 92 HIS A CA 1
ATOM 709 C C . HIS A 1 92 ? 8.953 6.243 -3.725 1.00 95.31 92 HIS A C 1
ATOM 711 O O . HIS A 1 92 ? 8.868 7.158 -2.905 1.00 95.31 92 HIS A O 1
ATOM 717 N N . ARG A 1 93 ? 10.032 5.457 -3.771 1.00 92.44 93 ARG A N 1
ATOM 718 C CA . ARG A 1 93 ? 11.219 5.647 -2.910 1.00 92.44 93 ARG A CA 1
ATOM 719 C C . ARG A 1 93 ? 11.873 7.026 -3.032 1.00 92.44 93 ARG A C 1
ATOM 721 O O . ARG A 1 93 ? 12.499 7.485 -2.082 1.00 92.44 93 ARG A O 1
ATOM 728 N N . ASP A 1 94 ? 11.747 7.678 -4.184 1.00 92.69 94 ASP A N 1
ATOM 729 C CA . ASP A 1 94 ? 12.265 9.030 -4.420 1.00 92.69 94 ASP A CA 1
ATOM 730 C C . ASP A 1 94 ? 11.320 10.142 -3.917 1.00 92.69 94 ASP A C 1
ATOM 732 O O . ASP A 1 94 ? 11.634 11.327 -4.038 1.00 92.69 94 ASP A O 1
ATOM 736 N N . GLY A 1 95 ? 10.175 9.769 -3.333 1.00 92.00 95 GLY A N 1
ATOM 737 C CA . GLY A 1 95 ? 9.144 10.680 -2.843 1.00 92.00 95 GLY A CA 1
ATOM 738 C C . GLY A 1 95 ? 8.174 11.168 -3.919 1.00 92.00 95 GLY A C 1
ATOM 739 O O . GLY A 1 95 ? 7.242 11.908 -3.598 1.00 92.00 95 GLY A O 1
ATOM 740 N N . SER A 1 96 ? 8.354 10.767 -5.180 1.00 94.81 96 SER A N 1
ATOM 741 C CA . SER A 1 96 ? 7.367 11.023 -6.223 1.00 94.81 96 SER A CA 1
ATOM 742 C C . SER A 1 96 ? 6.114 10.167 -6.015 1.00 94.81 96 SER A C 1
ATOM 744 O O . SER A 1 96 ? 6.088 9.198 -5.251 1.00 94.81 96 SER A O 1
ATOM 746 N N . THR A 1 97 ? 5.018 10.570 -6.650 1.00 93.69 97 THR A N 1
ATOM 747 C CA . THR A 1 97 ? 3.732 9.888 -6.504 1.00 93.69 97 THR A CA 1
ATOM 748 C C . THR A 1 97 ? 3.453 8.991 -7.701 1.00 93.69 97 THR A C 1
ATOM 750 O O . THR A 1 97 ? 3.632 9.429 -8.838 1.00 93.69 97 THR A O 1
ATOM 753 N N . GLY A 1 98 ? 2.932 7.794 -7.451 1.00 93.00 98 GLY A N 1
ATOM 754 C CA . GLY A 1 98 ? 2.731 6.765 -8.464 1.00 93.00 98 GLY A CA 1
ATOM 755 C C . GLY A 1 98 ? 1.272 6.459 -8.799 1.00 93.00 98 G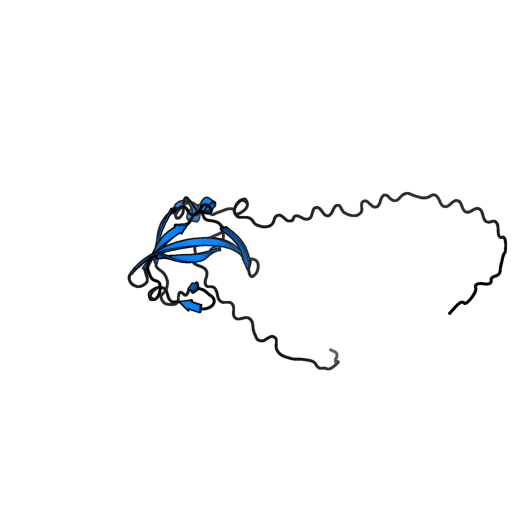LY A C 1
ATOM 756 O O . GLY A 1 98 ? 0.412 7.345 -8.882 1.00 93.00 98 GLY A O 1
ATOM 757 N N . HIS A 1 99 ? 1.007 5.174 -9.029 1.00 92.56 99 HIS A N 1
ATOM 758 C CA . HIS A 1 99 ? -0.292 4.633 -9.403 1.00 92.56 99 HIS A CA 1
ATOM 759 C C . HIS A 1 99 ? -1.387 4.933 -8.367 1.00 92.56 99 HIS A C 1
ATOM 761 O O . HIS A 1 99 ? -1.166 4.942 -7.156 1.00 92.56 99 HIS A O 1
ATOM 767 N N . GLN A 1 100 ? -2.616 5.149 -8.846 1.00 94.25 100 GLN A N 1
ATOM 768 C CA . GLN A 1 100 ? -3.787 5.361 -7.999 1.00 94.25 100 GLN A CA 1
ATOM 769 C C . GLN A 1 100 ? -4.710 4.145 -8.044 1.00 94.25 100 GLN A C 1
ATOM 771 O O . GLN A 1 100 ? -5.212 3.785 -9.105 1.00 94.25 100 GLN A O 1
ATOM 776 N N . ALA A 1 101 ? -5.030 3.5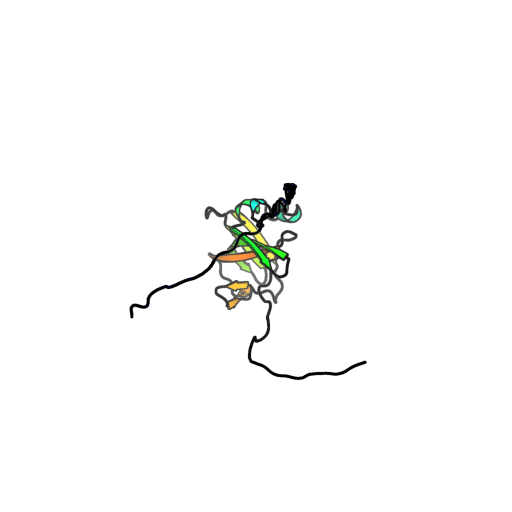89 -6.878 1.00 89.38 101 ALA A N 1
ATOM 777 C CA . ALA A 1 101 ? -5.909 2.434 -6.748 1.00 89.38 101 ALA A CA 1
ATOM 778 C C . ALA A 1 101 ? -7.064 2.713 -5.785 1.00 89.38 101 ALA A C 1
ATOM 780 O O . ALA A 1 101 ? -6.942 3.461 -4.815 1.00 89.38 101 ALA A O 1
ATOM 781 N N . SER A 1 102 ? -8.212 2.086 -6.037 1.00 90.56 102 SER A N 1
ATOM 782 C CA . SER A 1 102 ? -9.352 2.108 -5.118 1.00 90.56 102 SER A CA 1
ATOM 783 C C . SER A 1 102 ? -9.628 0.714 -4.592 1.00 90.56 102 SER A C 1
ATOM 785 O O . SER A 1 102 ? -9.964 -0.187 -5.354 1.00 90.56 102 SER A O 1
ATOM 787 N N . VAL A 1 103 ? -9.555 0.558 -3.275 1.00 85.69 103 VAL A N 1
ATOM 788 C CA . VAL A 1 103 ? -9.715 -0.728 -2.604 1.00 85.69 103 VAL A CA 1
ATOM 789 C C . VAL A 1 103 ? -10.919 -0.677 -1.678 1.00 85.69 103 VAL A C 1
ATOM 791 O O . VAL A 1 103 ? -11.171 0.306 -0.978 1.00 85.69 103 VAL A O 1
ATOM 794 N N . ARG A 1 104 ? -11.710 -1.748 -1.694 1.00 88.62 104 ARG A N 1
ATOM 795 C CA . ARG A 1 104 ? -12.811 -1.937 -0.752 1.00 88.62 104 ARG A CA 1
ATOM 796 C C . ARG A 1 104 ? -12.290 -2.728 0.436 1.00 88.62 104 ARG A C 1
ATOM 798 O O . ARG A 1 104 ? -11.812 -3.842 0.265 1.00 88.62 104 ARG A O 1
ATOM 805 N N . THR A 1 105 ? -12.402 -2.162 1.626 1.00 85.44 105 THR A N 1
ATOM 806 C CA . THR A 1 105 ? -11.980 -2.821 2.861 1.00 85.44 105 THR A CA 1
ATOM 807 C C . THR A 1 105 ? -13.170 -3.470 3.558 1.00 85.44 105 THR A C 1
ATOM 809 O O . THR A 1 105 ? -14.333 -3.104 3.342 1.00 85.44 105 THR A O 1
ATOM 812 N N . SER A 1 106 ? -12.899 -4.465 4.399 1.00 84.62 106 SER A N 1
ATOM 813 C CA . SER A 1 106 ? -13.906 -4.984 5.319 1.00 84.62 106 SER A CA 1
ATOM 814 C C . SER A 1 106 ? -14.201 -3.954 6.415 1.00 84.62 106 SER A C 1
ATOM 816 O O . SER A 1 106 ? -13.364 -3.119 6.754 1.00 84.62 106 SER A O 1
ATOM 818 N N . SER A 1 107 ? -15.395 -4.011 7.005 1.00 82.38 107 SER A N 1
ATOM 819 C CA . SER A 1 107 ? -15.812 -3.072 8.061 1.00 82.38 107 SER A CA 1
ATOM 820 C C . SER A 1 107 ? -14.971 -3.164 9.339 1.00 82.38 107 SER A C 1
ATOM 822 O O . SER A 1 107 ? -14.903 -2.204 10.099 1.00 82.38 107 SER A O 1
ATOM 824 N N . ASN A 1 108 ? -14.325 -4.306 9.580 1.00 83.75 108 ASN A N 1
ATOM 825 C CA . ASN A 1 108 ? -13.438 -4.542 10.718 1.00 83.75 108 ASN A CA 1
ATOM 826 C C . ASN A 1 108 ? -11.958 -4.256 10.414 1.00 83.75 108 ASN A C 1
ATOM 828 O O . ASN A 1 108 ? -11.113 -4.503 11.275 1.00 83.75 108 ASN A O 1
ATOM 832 N N . TRP A 1 109 ? -11.628 -3.793 9.207 1.00 84.06 109 TRP A N 1
ATOM 833 C CA . TRP A 1 109 ? -10.250 -3.475 8.858 1.00 84.06 109 TRP A CA 1
ATOM 834 C C . TRP A 1 109 ? -9.745 -2.284 9.681 1.00 84.06 109 TRP A C 1
ATOM 836 O O . TRP A 1 109 ? -10.468 -1.307 9.904 1.00 84.06 109 TRP A O 1
ATOM 846 N N . ARG A 1 110 ? -8.493 -2.381 10.130 1.00 82.75 110 ARG A N 1
ATOM 847 C CA . ARG A 1 110 ? -7.803 -1.375 10.938 1.00 82.75 110 ARG A CA 1
ATOM 848 C C . ARG A 1 110 ? -6.408 -1.147 10.367 1.00 82.75 110 ARG A C 1
ATOM 850 O O . ARG A 1 110 ? -5.740 -2.121 10.025 1.00 82.75 110 ARG A O 1
ATOM 857 N N . VAL A 1 111 ? -5.974 0.109 10.343 1.00 81.38 111 VAL A N 1
ATOM 858 C CA . VAL A 1 111 ? -4.573 0.490 10.122 1.00 81.38 111 VAL A CA 1
ATOM 859 C C . VAL A 1 111 ? -3.963 0.971 11.425 1.00 81.38 111 VAL A C 1
ATOM 861 O O . VAL A 1 111 ? -4.636 1.629 12.218 1.00 81.38 111 VAL A O 1
ATOM 864 N N . THR A 1 112 ? -2.696 0.643 11.641 1.00 75.75 112 THR A N 1
ATOM 865 C CA . THR A 1 112 ? -1.923 1.158 12.768 1.00 75.75 112 THR A CA 1
ATOM 866 C C . THR A 1 112 ? -1.152 2.392 12.315 1.00 75.75 112 THR A C 1
ATOM 868 O O . THR A 1 112 ? -0.358 2.318 11.384 1.00 75.75 112 THR A O 1
ATOM 871 N N . ILE A 1 113 ? -1.389 3.527 12.967 1.00 76.44 113 ILE A N 1
ATOM 872 C CA . ILE A 1 113 ? -0.670 4.786 12.750 1.00 76.44 113 ILE A CA 1
ATOM 873 C C . ILE A 1 113 ? -0.155 5.221 14.118 1.00 76.44 113 ILE A C 1
ATOM 875 O O . ILE A 1 113 ? -0.943 5.338 15.057 1.00 76.44 113 ILE A O 1
ATOM 879 N N . GLU A 1 114 ? 1.162 5.381 14.260 1.00 75.25 114 GLU A N 1
ATOM 880 C CA . GLU A 1 114 ? 1.805 5.764 15.532 1.00 75.25 114 GLU A CA 1
ATOM 881 C C . GLU A 1 114 ? 1.378 4.877 16.725 1.00 75.25 114 GLU A C 1
ATOM 883 O O . GLU A 1 114 ? 1.110 5.346 17.830 1.00 75.25 114 GLU A O 1
ATOM 888 N N . GLY A 1 115 ? 1.244 3.566 16.491 1.00 73.06 115 GLY A N 1
ATOM 889 C CA . GLY A 1 115 ? 0.834 2.595 17.516 1.00 73.06 115 GLY A CA 1
ATOM 890 C C . GLY A 1 115 ? -0.659 2.614 17.873 1.00 73.06 115 GLY A C 1
ATOM 891 O O . GLY A 1 115 ? -1.095 1.843 18.728 1.00 73.06 115 GLY A O 1
ATOM 892 N N . ARG A 1 116 ? -1.469 3.451 17.215 1.00 80.56 116 ARG A N 1
ATOM 893 C CA . ARG A 1 116 ? -2.924 3.524 17.406 1.00 80.56 116 ARG A CA 1
ATOM 894 C C . ARG A 1 116 ? -3.657 2.918 16.216 1.00 80.56 116 ARG A C 1
ATOM 896 O O . ARG A 1 116 ? -3.260 3.108 15.073 1.00 80.56 116 ARG A O 1
ATOM 903 N N . GLN A 1 117 ? -4.744 2.196 16.483 1.00 83.06 117 GLN A N 1
ATOM 904 C CA . GLN A 1 117 ? -5.535 1.539 15.440 1.00 83.06 117 GLN A CA 1
ATOM 905 C C . GLN A 1 117 ? -6.723 2.388 14.994 1.00 83.06 117 GLN A C 1
ATOM 907 O O . GLN A 1 117 ? -7.630 2.647 15.788 1.00 83.06 117 GLN A O 1
ATOM 912 N N . TYR A 1 118 ? -6.781 2.692 13.701 1.00 85.94 118 TYR A N 1
ATOM 913 C CA . TYR A 1 118 ? -7.833 3.492 13.081 1.00 85.94 118 TYR A CA 1
ATOM 914 C C . TYR A 1 118 ? -8.663 2.649 12.106 1.00 85.94 118 TYR A C 1
ATOM 916 O O . TYR A 1 118 ? -8.098 1.894 11.309 1.00 85.94 118 TYR A O 1
ATOM 924 N N . PRO A 1 119 ? -10.004 2.727 12.145 1.00 89.88 119 PRO A N 1
ATOM 925 C CA . PRO A 1 119 ? -10.840 2.188 11.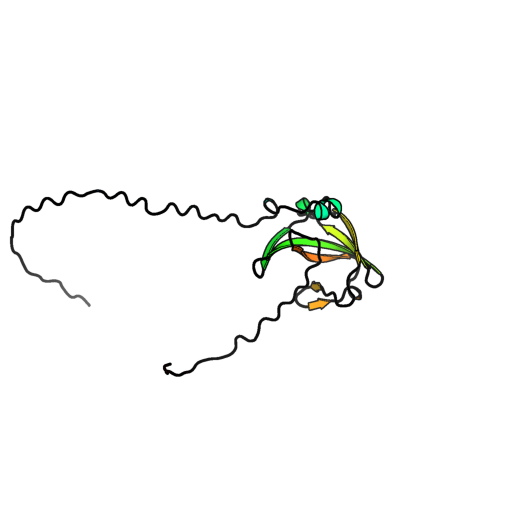078 1.00 89.88 119 PRO A CA 1
ATOM 926 C C . PRO A 1 119 ? -10.706 3.037 9.804 1.00 89.88 119 PRO A C 1
ATOM 928 O O . PRO A 1 119 ? -10.396 4.223 9.871 1.00 89.88 119 PRO A O 1
ATOM 931 N N . VAL A 1 120 ? -11.024 2.460 8.636 1.00 87.88 120 VAL A N 1
ATOM 932 C CA . VAL A 1 120 ? -10.968 3.188 7.345 1.00 87.88 120 VAL A CA 1
ATOM 933 C C . VAL A 1 120 ? -11.729 4.510 7.373 1.00 87.88 120 VAL A C 1
ATOM 935 O O . VAL A 1 120 ? -11.253 5.493 6.820 1.00 87.88 120 VAL A O 1
ATOM 938 N N . GLY A 1 121 ? -12.902 4.537 8.010 1.00 87.25 121 GLY A N 1
ATOM 939 C CA . GLY A 1 121 ? -13.756 5.726 8.051 1.00 87.25 121 GLY A CA 1
ATOM 940 C C . GLY A 1 121 ? -13.166 6.909 8.824 1.00 87.25 121 GLY A C 1
ATOM 941 O O . GLY A 1 121 ? -13.659 8.019 8.670 1.00 87.25 121 GLY A O 1
ATOM 942 N N . GLU A 1 122 ? -12.131 6.683 9.635 1.00 89.44 122 GLU A N 1
ATOM 943 C CA . GLU A 1 122 ? -11.426 7.738 10.374 1.00 89.44 122 GLU A CA 1
ATOM 944 C C . GLU A 1 122 ? -10.192 8.261 9.625 1.00 89.44 122 GLU A C 1
ATOM 946 O O . GLU A 1 122 ? -9.566 9.228 10.059 1.00 89.44 122 GLU A O 1
ATOM 951 N N . LEU A 1 123 ? -9.843 7.655 8.488 1.00 90.38 123 LEU A N 1
ATOM 952 C CA . LEU A 1 123 ? -8.764 8.150 7.644 1.00 90.38 123 LEU A CA 1
ATOM 953 C C . LEU A 1 123 ? -9.213 9.406 6.900 1.00 90.38 123 LEU A C 1
ATOM 955 O O . LEU A 1 123 ? -10.339 9.503 6.409 1.00 90.38 123 LEU A O 1
ATOM 959 N N . VAL A 1 124 ? -8.300 10.364 6.783 1.00 90.81 124 VAL A N 1
ATOM 960 C CA . VAL A 1 124 ? -8.510 11.608 6.042 1.00 90.81 124 VAL A CA 1
ATOM 961 C C . VAL A 1 124 ? -7.591 11.664 4.830 1.00 90.81 124 VAL A C 1
ATOM 963 O O . VAL A 1 124 ? -6.505 11.085 4.832 1.00 90.81 124 VAL A O 1
ATOM 966 N N . GLY A 1 125 ? -8.047 12.355 3.785 1.00 93.50 125 GLY A N 1
ATOM 967 C CA . GLY A 1 125 ? -7.233 12.601 2.597 1.00 93.50 125 GLY A CA 1
ATOM 968 C C . GLY A 1 125 ? -5.950 13.369 2.936 1.00 93.50 125 GLY A C 1
ATOM 969 O O . GLY A 1 125 ? -5.956 14.207 3.836 1.00 93.50 125 GLY A O 1
ATOM 970 N N . GLY A 1 126 ? -4.867 13.071 2.222 1.00 91.62 126 GLY A N 1
ATOM 971 C CA . GLY A 1 126 ? -3.527 13.623 2.422 1.00 91.62 126 GLY A CA 1
ATOM 972 C C . GLY A 1 126 ? -2.677 12.891 3.466 1.00 91.62 126 GLY A C 1
ATOM 973 O O . GLY A 1 126 ? -1.514 13.240 3.645 1.00 91.62 126 GLY A O 1
ATOM 974 N N . GLN A 1 127 ? -3.212 11.882 4.164 1.00 91.44 127 GLN A N 1
ATOM 975 C CA . GLN A 1 127 ? -2.406 11.066 5.079 1.00 91.44 127 GLN A CA 1
ATOM 976 C C . GLN A 1 127 ? -1.483 10.122 4.311 1.00 91.44 127 GLN A C 1
ATOM 978 O O . GLN A 1 127 ? -1.931 9.448 3.385 1.00 91.44 127 GLN A O 1
ATOM 983 N N . ILE A 1 128 ? -0.232 10.011 4.757 1.00 91.06 128 ILE A N 1
ATOM 984 C CA . ILE A 1 128 ? 0.694 8.973 4.299 1.00 91.06 128 ILE A CA 1
ATOM 985 C C . ILE A 1 128 ? 0.615 7.786 5.254 1.00 91.06 128 ILE A C 1
ATOM 987 O O . ILE A 1 128 ? 0.770 7.936 6.465 1.00 91.06 128 ILE A O 1
ATOM 991 N N . LEU A 1 129 ? 0.374 6.602 4.703 1.00 89.12 129 LEU A N 1
ATOM 992 C CA . LEU A 1 129 ? 0.293 5.347 5.434 1.00 89.12 129 LEU A CA 1
ATOM 993 C C . LEU A 1 129 ? 1.457 4.448 5.038 1.00 89.12 129 LEU A C 1
ATOM 995 O O . LEU A 1 129 ? 1.776 4.321 3.856 1.00 89.12 129 LEU A O 1
ATOM 999 N N . THR A 1 130 ? 2.040 3.777 6.027 1.00 87.00 1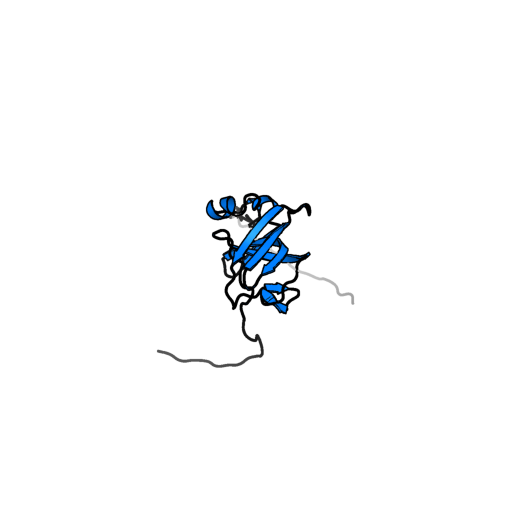30 THR A N 1
ATOM 1000 C CA . THR A 1 130 ? 2.931 2.639 5.790 1.00 87.00 130 THR A CA 1
ATOM 1001 C C . THR A 1 130 ? 2.093 1.368 5.759 1.00 87.00 130 THR A C 1
ATOM 1003 O O . THR A 1 130 ? 1.316 1.110 6.678 1.00 87.00 130 THR A O 1
ATOM 1006 N N . VAL A 1 131 ? 2.224 0.587 4.691 1.00 83.19 131 VAL A N 1
ATOM 1007 C CA . VAL A 1 131 ? 1.466 -0.647 4.472 1.00 83.19 131 VAL A CA 1
ATOM 1008 C C . VAL A 1 131 ? 2.437 -1.804 4.306 1.00 83.19 131 VAL A C 1
ATOM 1010 O O . VAL A 1 131 ? 3.471 -1.666 3.661 1.00 83.19 131 VAL A O 1
ATOM 1013 N N . TYR A 1 132 ? 2.080 -2.950 4.877 1.00 83.00 132 TYR A N 1
ATOM 1014 C CA . TYR A 1 132 ? 2.823 -4.194 4.739 1.00 83.00 132 TYR A CA 1
ATOM 1015 C C . TYR A 1 132 ? 2.071 -5.122 3.793 1.00 83.00 132 TYR A C 1
ATOM 1017 O O . TYR A 1 132 ? 0.907 -5.453 4.035 1.00 83.00 132 TYR A O 1
ATOM 1025 N N . VAL A 1 133 ? 2.733 -5.506 2.709 1.00 81.00 133 VAL A N 1
ATOM 1026 C CA . VAL A 1 133 ? 2.160 -6.263 1.600 1.00 81.00 133 VAL A CA 1
ATOM 1027 C C . VAL A 1 133 ? 2.886 -7.599 1.493 1.00 81.00 133 VAL A C 1
ATOM 1029 O O . VAL A 1 133 ? 4.099 -7.590 1.304 1.00 81.00 133 VAL A O 1
ATOM 1032 N N . PRO A 1 134 ? 2.204 -8.744 1.634 1.00 80.38 134 PRO A N 1
ATOM 1033 C CA . PRO A 1 134 ? 2.842 -10.031 1.383 1.00 80.38 134 PRO A CA 1
ATOM 1034 C C . PRO A 1 134 ? 3.137 -10.212 -0.118 1.00 80.38 134 PRO A C 1
ATOM 1036 O O . PRO A 1 134 ? 2.419 -9.679 -0.965 1.00 80.38 134 PRO A O 1
ATOM 1039 N N . GLU A 1 135 ? 4.182 -10.972 -0.447 1.00 74.06 135 GLU A N 1
ATOM 1040 C CA . GLU A 1 135 ? 4.647 -11.187 -1.834 1.00 74.06 135 GLU A CA 1
ATOM 1041 C C . GLU A 1 135 ? 3.557 -11.753 -2.769 1.00 74.06 135 GLU A C 1
ATOM 1043 O O . GLU A 1 135 ? 3.493 -11.426 -3.957 1.00 74.06 135 GLU A O 1
ATOM 1048 N N . ASP A 1 136 ? 2.644 -12.554 -2.212 1.00 72.31 136 ASP A N 1
ATOM 1049 C CA . ASP A 1 136 ? 1.618 -13.289 -2.948 1.00 72.31 136 ASP A CA 1
ATOM 1050 C C . ASP A 1 136 ? 0.340 -12.478 -3.212 1.00 72.31 136 ASP A C 1
ATOM 1052 O O . ASP A 1 136 ? -0.514 -12.907 -3.991 1.00 72.31 136 ASP A O 1
ATOM 1056 N N . ARG A 1 137 ? 0.162 -11.314 -2.570 1.00 68.00 137 ARG A N 1
ATOM 1057 C CA . ARG A 1 137 ? -1.068 -10.512 -2.696 1.00 68.00 137 ARG A CA 1
ATOM 1058 C C . ARG A 1 137 ? -0.930 -9.107 -2.127 1.00 68.00 137 ARG A C 1
ATOM 1060 O O . ARG A 1 137 ? -0.497 -8.909 -0.999 1.00 68.00 137 ARG A O 1
ATOM 1067 N N . PHE A 1 138 ? -1.517 -8.131 -2.816 1.00 59.44 138 PHE A N 1
ATOM 1068 C CA . PHE A 1 138 ? -1.748 -6.805 -2.243 1.00 59.44 138 PHE A CA 1
ATOM 1069 C C . PHE A 1 138 ? -2.939 -6.829 -1.274 1.00 59.44 138 PHE A C 1
ATOM 1071 O O . PHE A 1 138 ? -4.053 -6.414 -1.592 1.00 59.44 138 PHE A O 1
ATOM 1078 N N . VAL A 1 139 ? -2.732 -7.368 -0.073 1.00 53.53 139 VAL A N 1
ATOM 1079 C CA . VAL A 1 139 ? -3.683 -7.224 1.033 1.00 53.53 139 VAL A CA 1
ATOM 1080 C C . VAL A 1 139 ? -3.074 -6.249 2.018 1.00 53.53 139 VAL A C 1
ATOM 1082 O O . VAL A 1 139 ? -1.970 -6.478 2.498 1.00 53.53 139 VAL A O 1
ATOM 1085 N N . PHE A 1 140 ? -3.808 -5.186 2.349 1.00 50.09 140 PHE A N 1
ATOM 1086 C CA . PHE A 1 140 ? -3.476 -4.339 3.488 1.00 50.09 140 PHE A CA 1
ATOM 1087 C C . PHE A 1 140 ? -3.420 -5.210 4.748 1.00 50.09 140 PHE A C 1
ATOM 1089 O O . PHE A 1 140 ? -4.467 -5.531 5.328 1.00 50.09 140 PHE A O 1
ATOM 1096 N N . ALA A 1 141 ? -2.222 -5.650 5.131 1.00 44.16 141 ALA A N 1
ATOM 1097 C CA . ALA A 1 141 ? -2.061 -6.564 6.243 1.00 44.16 141 ALA A CA 1
ATOM 1098 C C . ALA A 1 141 ? -2.571 -5.908 7.531 1.00 44.16 141 ALA A C 1
ATOM 1100 O O . ALA A 1 141 ? -2.314 -4.739 7.819 1.00 44.16 141 ALA A O 1
ATOM 1101 N N . ARG A 1 142 ? -3.326 -6.684 8.312 1.00 36.34 142 ARG A N 1
ATOM 1102 C CA . ARG A 1 142 ? -3.713 -6.322 9.674 1.00 36.34 142 ARG A CA 1
ATOM 1103 C C . ARG A 1 142 ? -2.456 -6.341 10.530 1.00 36.34 142 ARG A C 1
ATOM 1105 O O . ARG A 1 142 ? -1.883 -7.409 10.736 1.00 36.34 142 ARG A O 1
ATOM 1112 N N . GLU A 1 143 ? -2.068 -5.209 11.097 1.00 39.69 143 GLU A N 1
ATOM 1113 C CA . GLU A 1 143 ? -1.079 -5.232 12.163 1.00 39.69 143 GLU A CA 1
ATOM 1114 C C . GLU A 1 143 ? -1.774 -5.497 13.503 1.00 39.69 143 GLU A C 1
ATOM 1116 O O . GLU A 1 143 ? -2.502 -4.667 14.042 1.00 39.69 143 GLU A O 1
ATOM 1121 N N . GLY A 1 144 ? -1.592 -6.714 14.011 1.00 34.94 144 GLY A N 1
ATOM 1122 C CA . GLY A 1 144 ? -2.033 -7.108 15.341 1.00 34.94 144 GLY A CA 1
ATOM 1123 C C . GLY A 1 144 ? -1.833 -8.596 15.580 1.00 34.94 144 GLY A C 1
ATOM 1124 O O . GLY A 1 144 ? -2.757 -9.377 15.374 1.00 34.94 144 GLY A O 1
ATOM 1125 N N . VAL A 1 145 ? -0.646 -8.975 16.058 1.00 35.94 145 VAL A N 1
ATOM 1126 C CA . VAL A 1 145 ? -0.528 -10.147 16.933 1.00 35.94 145 VAL A CA 1
ATOM 1127 C C . VAL A 1 145 ? -0.369 -9.630 18.352 1.00 35.94 145 VAL A C 1
ATOM 1129 O O . VAL A 1 145 ? 0.601 -8.960 18.695 1.00 35.94 145 VAL A O 1
ATOM 1132 N N . ALA A 1 146 ? -1.385 -9.915 19.159 1.00 42.03 146 ALA A N 1
ATOM 1133 C CA . ALA A 1 146 ? -1.255 -9.963 20.598 1.00 42.03 146 ALA A CA 1
ATOM 1134 C C . ALA A 1 146 ? -0.328 -11.139 20.940 1.00 42.03 146 ALA A C 1
ATOM 1136 O O . ALA A 1 146 ? -0.650 -12.286 20.634 1.00 42.03 146 ALA A O 1
ATOM 1137 N N . GLY A 1 147 ? 0.805 -10.850 21.574 1.00 34.06 147 GLY A N 1
ATOM 1138 C CA . GLY A 1 147 ? 1.667 -11.829 22.229 1.00 34.06 147 GLY A CA 1
ATOM 1139 C C . GLY A 1 147 ? 1.705 -11.522 23.722 1.00 34.06 147 GLY A C 1
ATOM 1140 O O . GLY A 1 147 ? 2.043 -10.413 24.116 1.00 34.06 147 GLY A O 1
ATOM 1141 N N . LYS A 1 148 ? 1.259 -12.491 24.519 1.00 36.47 148 LYS A N 1
ATOM 1142 C CA . LYS A 1 148 ? 0.993 -12.455 25.964 1.00 36.47 148 LYS A CA 1
ATOM 1143 C C . LYS A 1 148 ? 2.133 -11.887 26.822 1.00 36.47 148 LYS A C 1
ATOM 1145 O O . LYS A 1 148 ? 3.303 -12.093 26.532 1.00 36.47 148 LYS A O 1
ATOM 1150 N N . ASN A 1 149 ? 1.725 -11.290 27.945 1.00 40.59 149 ASN A N 1
ATOM 1151 C CA . ASN A 1 149 ? 2.513 -10.966 29.136 1.00 40.59 149 ASN A CA 1
ATOM 1152 C C . ASN A 1 149 ? 3.733 -11.887 29.335 1.00 40.59 149 ASN A C 1
ATOM 1154 O O . ASN A 1 149 ? 3.577 -13.040 29.732 1.00 40.59 149 ASN A O 1
ATOM 1158 N N . ALA A 1 150 ? 4.937 -11.351 29.141 1.00 39.38 150 ALA A N 1
ATOM 1159 C CA . ALA A 1 150 ? 6.135 -11.865 29.792 1.00 39.38 150 ALA A CA 1
ATOM 1160 C C . ALA A 1 150 ? 6.212 -11.206 31.174 1.00 39.38 150 ALA A C 1
ATOM 1162 O O . ALA A 1 150 ? 6.803 -10.142 31.345 1.00 39.38 150 ALA A O 1
ATOM 1163 N N . GLY A 1 151 ? 5.513 -11.797 32.139 1.00 34.62 151 GLY A N 1
ATOM 1164 C CA . GLY A 1 151 ? 5.585 -11.419 33.542 1.00 34.62 151 GLY A CA 1
ATOM 1165 C C . GLY A 1 151 ? 5.914 -12.643 34.382 1.00 34.62 151 GLY A C 1
ATOM 1166 O O . GLY A 1 151 ? 5.132 -13.586 34.385 1.00 34.62 151 GLY A O 1
ATOM 1167 N N . GLY A 1 152 ? 7.040 -12.569 35.093 1.00 33.06 152 GLY A N 1
ATOM 1168 C CA . GLY A 1 152 ? 7.227 -13.188 36.406 1.00 33.06 152 GLY A CA 1
ATOM 1169 C C . GLY A 1 152 ? 7.593 -14.670 36.444 1.00 33.06 152 GLY A C 1
ATOM 1170 O O . GLY A 1 152 ? 6.730 -15.530 36.346 1.00 33.06 152 GLY A O 1
ATOM 1171 N N . ASP A 1 153 ? 8.881 -14.909 36.678 1.00 34.91 153 ASP A N 1
ATOM 1172 C CA . ASP A 1 153 ? 9.408 -15.687 37.805 1.00 34.91 153 ASP A CA 1
ATOM 1173 C C . ASP A 1 153 ? 8.915 -17.123 38.064 1.00 34.91 153 ASP A C 1
ATOM 1175 O O . ASP A 1 153 ? 7.815 -17.362 38.541 1.00 34.91 153 ASP A O 1
ATOM 1179 N N . ALA A 1 154 ? 9.888 -18.027 37.897 1.00 37.19 154 ALA A N 1
ATOM 1180 C CA . ALA A 1 154 ? 10.385 -18.979 38.894 1.00 37.19 154 ALA A CA 1
ATOM 1181 C C . ALA A 1 154 ? 9.483 -20.098 39.455 1.00 37.19 154 ALA A C 1
ATOM 1183 O O . ALA A 1 154 ? 8.316 -19.919 39.780 1.00 37.19 154 ALA A O 1
ATOM 1184 N N . ALA A 1 155 ? 10.189 -21.207 39.732 1.00 35.19 155 ALA A N 1
ATOM 1185 C CA . ALA A 1 155 ? 9.809 -22.377 40.528 1.00 35.19 155 ALA A CA 1
ATOM 1186 C C . ALA A 1 155 ? 8.909 -23.389 39.780 1.00 35.19 155 ALA A C 1
ATOM 1188 O O . ALA A 1 155 ? 8.030 -23.010 39.026 1.00 35.19 155 ALA A O 1
ATOM 1189 N N . GLU A 1 156 ? 9.019 -24.709 39.911 1.00 34.69 156 GLU A N 1
ATOM 1190 C CA . GLU A 1 156 ? 9.856 -25.623 40.689 1.00 34.69 156 GLU A CA 1
ATOM 1191 C C . GLU A 1 156 ? 9.309 -27.056 40.411 1.00 34.69 156 GLU A C 1
ATOM 1193 O O . GLU A 1 156 ? 8.178 -27.190 39.950 1.00 34.69 156 GLU A O 1
ATOM 1198 N N . GLN A 1 157 ? 10.101 -28.093 40.735 1.00 39.03 157 GLN A N 1
ATOM 1199 C CA . GLN A 1 157 ? 9.780 -29.537 40.850 1.00 39.03 157 GLN A CA 1
ATOM 1200 C C . GLN A 1 157 ? 9.714 -30.344 39.534 1.00 39.03 157 GLN A C 1
ATOM 1202 O O . GLN A 1 157 ? 8.931 -30.069 38.638 1.00 39.03 157 GLN A O 1
ATOM 1207 N N . SER A 1 158 ? 10.653 -31.266 39.279 1.00 41.47 158 SER A N 1
ATOM 1208 C CA . SER A 1 158 ? 10.901 -32.578 39.926 1.00 41.47 158 SER A CA 1
ATOM 1209 C C . SER A 1 158 ? 9.876 -33.664 39.570 1.00 41.47 158 SER A C 1
ATOM 1211 O O . SER A 1 158 ? 8.735 -33.588 39.994 1.00 41.47 158 SER A O 1
ATOM 1213 N N . ALA A 1 159 ? 10.399 -34.713 38.916 1.00 40.12 159 ALA A N 1
ATOM 1214 C CA . ALA A 1 159 ? 10.008 -36.130 38.954 1.00 40.12 159 ALA A CA 1
ATOM 1215 C C . ALA A 1 159 ? 8.593 -36.561 38.497 1.00 40.12 159 ALA A C 1
ATOM 1217 O O . ALA A 1 159 ? 7.585 -36.099 39.011 1.00 40.12 159 ALA A O 1
ATOM 1218 N N . VAL A 1 160 ? 8.532 -37.574 37.621 1.00 40.75 160 VAL A N 1
ATOM 1219 C CA . VAL A 1 160 ? 8.111 -38.965 37.929 1.00 40.75 160 VAL A CA 1
ATOM 1220 C C . VAL A 1 160 ? 7.896 -39.744 36.617 1.00 40.75 160 VAL A C 1
ATOM 1222 O O . VAL A 1 160 ? 7.369 -39.220 35.641 1.00 40.75 160 VAL A O 1
ATOM 1225 N N . GLU A 1 161 ? 8.366 -40.993 36.641 1.00 37.16 161 GLU A N 1
ATOM 1226 C CA . GLU A 1 161 ? 8.138 -42.108 35.713 1.00 37.16 161 GLU A CA 1
ATOM 1227 C C . GLU A 1 161 ? 6.745 -42.193 35.067 1.00 37.16 161 GLU A C 1
ATOM 1229 O O . GLU A 1 161 ? 5.720 -41.943 35.709 1.00 37.16 161 GLU A O 1
ATOM 1234 N N . GLN A 1 162 ? 6.725 -42.714 33.835 1.00 41.56 162 GLN A N 1
ATOM 1235 C CA . GLN A 1 162 ? 6.087 -43.999 33.499 1.00 41.56 162 GLN A CA 1
ATOM 1236 C C . GLN A 1 162 ? 6.554 -44.497 32.130 1.00 41.56 162 GLN A C 1
ATOM 1238 O O . GLN A 1 162 ? 6.626 -43.669 31.195 1.00 41.56 162 GLN A O 1
#

Foldseek 3Di:
DDDDDDDDDDDDDDDDDPDPPPPPPPPPDPPPDDPPPDWLVNQDADPVCCVQFVCSSQFFPTWDDDPNFIWGKGKWFFADDDPQKTWIWTAGPVRDTHDIDIDGDDQPAWAADPNDTDGSVPDDGGDMGIAIQTRHDRDRDRPDDDDDDPDDDDDDDDDDDD

pLDDT: mean 71.59, std 20.6, range [33.06, 96.69]

Radius of gyration: 30.89 Å; chains: 1; bounding box: 85×58×60 Å

Secondary structure (DSSP, 8-state):
---------------------------------------TTT----HHHHHH-TTHHHHEEEEEEETTEEEEEEEEEEEEEETTEEEEEEE-TTS-EEEEEEEEPPTT-EEEETTEEEEGGG--TT-EEEEEEETT--------------------------